Protein AF-A0A561P0Y9-F1 (afdb_monomer_lite)

Organism: NCBI:txid1293035

Structure (mmCIF, N/CA/C/O backbone):
data_AF-A0A561P0Y9-F1
#
_entry.id   AF-A0A561P0Y9-F1
#
loop_
_atom_site.group_PDB
_atom_site.id
_atom_site.type_symbol
_atom_site.label_atom_id
_atom_site.label_alt_id
_atom_site.label_comp_id
_atom_site.label_asym_id
_atom_site.label_entity_id
_atom_site.label_seq_id
_atom_site.pdbx_PDB_ins_code
_atom_site.Cartn_x
_atom_site.Cartn_y
_atom_site.Cartn_z
_atom_site.occupancy
_atom_site.B_iso_or_equiv
_atom_site.auth_seq_id
_atom_site.auth_comp_id
_atom_site.auth_asym_id
_atom_site.auth_atom_id
_atom_site.pdbx_PDB_model_num
ATOM 1 N N . MET A 1 1 ? -4.384 19.622 -15.644 1.00 55.09 1 MET A N 1
ATOM 2 C CA . MET A 1 1 ? -3.642 18.699 -14.749 1.00 55.09 1 MET A CA 1
ATOM 3 C C . MET A 1 1 ? -4.572 17.684 -14.072 1.00 55.09 1 MET A C 1
ATOM 5 O O . MET A 1 1 ? -4.096 16.786 -13.392 1.00 55.09 1 MET A O 1
ATOM 9 N N . ASP A 1 2 ? -5.880 17.751 -14.329 1.00 65.56 2 ASP A N 1
ATOM 10 C CA . ASP A 1 2 ? -6.920 17.007 -13.599 1.00 65.56 2 ASP A CA 1
ATOM 11 C C . ASP A 1 2 ? -7.039 15.528 -13.996 1.00 65.56 2 ASP A C 1
ATOM 13 O O . ASP A 1 2 ? -7.613 14.722 -13.270 1.00 65.56 2 ASP A O 1
ATOM 17 N N . PHE A 1 3 ? -6.438 15.141 -15.125 1.00 67.62 3 PHE A N 1
ATOM 18 C CA . PHE A 1 3 ? -6.440 13.762 -15.616 1.00 67.62 3 PHE A CA 1
ATOM 19 C C . PHE A 1 3 ? -5.554 12.823 -14.777 1.00 67.62 3 PHE A C 1
ATOM 21 O O . PHE A 1 3 ? -5.980 11.721 -14.443 1.00 67.62 3 PHE A O 1
ATOM 28 N N . LEU A 1 4 ? -4.349 13.262 -14.384 1.00 66.44 4 LEU A N 1
ATOM 29 C CA . LEU A 1 4 ? -3.427 12.463 -13.559 1.00 66.44 4 LEU A CA 1
ATOM 30 C C . LEU A 1 4 ? -3.934 12.280 -12.122 1.00 66.44 4 LEU A C 1
ATOM 32 O O . LEU A 1 4 ? -3.692 11.237 -11.524 1.00 66.44 4 LEU A O 1
ATOM 36 N N . ASN A 1 5 ? -4.683 13.254 -11.601 1.00 67.12 5 ASN A N 1
ATOM 37 C CA . ASN A 1 5 ? -5.258 13.194 -10.255 1.00 67.12 5 ASN A CA 1
ATOM 38 C C . ASN A 1 5 ? -6.496 12.285 -10.158 1.00 67.12 5 ASN A C 1
ATOM 40 O O . ASN A 1 5 ? -6.798 11.795 -9.076 1.00 67.12 5 ASN A O 1
ATOM 44 N N . ASN A 1 6 ? -7.182 12.020 -11.277 1.00 73.25 6 ASN A N 1
ATOM 45 C CA . ASN A 1 6 ? -8.351 11.128 -11.342 1.00 73.25 6 ASN A CA 1
ATOM 46 C C . ASN A 1 6 ? -8.020 9.711 -11.839 1.00 73.25 6 ASN A C 1
ATOM 48 O O . ASN A 1 6 ? -8.909 8.869 -11.996 1.00 73.25 6 ASN A O 1
ATOM 52 N N . LEU A 1 7 ? -6.745 9.421 -12.099 1.00 73.88 7 LEU A N 1
ATOM 53 C CA . LEU A 1 7 ? -6.306 8.107 -12.545 1.00 73.88 7 LEU A CA 1
ATOM 54 C C . LEU A 1 7 ? -6.280 7.133 -11.367 1.00 73.88 7 LEU A C 1
ATOM 56 O O . LEU A 1 7 ? -5.567 7.324 -10.383 1.00 73.88 7 LEU A O 1
ATOM 60 N N . SER A 1 8 ? -7.047 6.046 -11.488 1.00 77.50 8 SER A N 1
ATOM 61 C CA . SER A 1 8 ? -7.007 4.971 -10.496 1.00 77.50 8 SER A CA 1
ATOM 62 C C . SER A 1 8 ? -5.568 4.448 -10.328 1.00 77.50 8 SER A C 1
ATOM 64 O O . SER A 1 8 ? -4.808 4.431 -11.303 1.00 77.50 8 SER A O 1
ATOM 66 N N . PRO A 1 9 ? -5.187 3.933 -9.143 1.00 74.75 9 PRO A N 1
ATOM 67 C CA . PRO A 1 9 ? -3.849 3.377 -8.914 1.00 74.75 9 PRO A CA 1
ATOM 68 C C . PRO A 1 9 ? -3.441 2.322 -9.956 1.00 74.75 9 PRO A C 1
ATOM 70 O O . PRO A 1 9 ? -2.275 2.219 -10.326 1.00 74.75 9 PRO A O 1
ATOM 73 N N . LYS A 1 10 ? -4.419 1.580 -10.496 1.00 74.44 10 LYS A N 1
ATOM 74 C CA . LYS A 1 10 ? -4.219 0.618 -11.590 1.00 74.44 10 LYS A CA 1
ATOM 75 C C . LYS A 1 10 ? -3.820 1.303 -12.903 1.00 74.44 10 LYS A C 1
ATOM 77 O O . LYS A 1 10 ? -2.952 0.798 -13.603 1.00 74.44 10 LYS A O 1
ATOM 82 N N . GLY A 1 11 ? -4.414 2.452 -13.222 1.00 79.56 11 GLY A N 1
ATOM 83 C CA . GLY A 1 11 ? -4.097 3.227 -14.423 1.00 79.56 11 GLY A CA 1
ATOM 84 C C . GLY A 1 11 ? -2.688 3.824 -14.398 1.00 79.56 11 GLY A C 1
ATOM 85 O O . GLY A 1 11 ? -2.002 3.791 -15.415 1.00 79.56 11 GLY A O 1
ATOM 86 N N . ILE A 1 12 ? -2.218 4.280 -13.231 1.00 80.38 12 ILE A N 1
ATOM 87 C CA . ILE A 1 12 ? -0.843 4.784 -13.055 1.00 80.38 12 ILE A CA 1
ATOM 88 C C . ILE A 1 12 ? 0.180 3.665 -13.296 1.00 80.38 12 ILE A C 1
ATOM 90 O O . ILE A 1 12 ? 1.175 3.872 -13.987 1.00 80.38 12 ILE A O 1
ATOM 94 N N . ILE A 1 13 ? -0.088 2.459 -12.783 1.00 75.00 13 ILE A N 1
ATOM 95 C CA . ILE A 1 13 ? 0.779 1.291 -12.993 1.00 75.00 13 ILE A CA 1
ATOM 96 C C . ILE A 1 13 ? 0.821 0.904 -14.474 1.00 75.00 13 ILE A C 1
ATOM 98 O O . ILE A 1 13 ? 1.903 0.674 -15.006 1.00 75.00 13 ILE A O 1
ATOM 102 N N . VAL A 1 14 ? -0.333 0.863 -15.148 1.00 83.06 14 VAL A N 1
ATOM 103 C CA . VAL A 1 14 ? -0.409 0.528 -16.579 1.00 83.06 14 VAL A CA 1
ATOM 104 C C . VAL A 1 14 ? 0.353 1.547 -17.423 1.00 83.06 14 VAL A C 1
ATOM 106 O O . VAL A 1 14 ? 1.136 1.133 -18.270 1.00 83.06 14 VAL A O 1
ATOM 109 N N . LEU A 1 15 ? 0.195 2.849 -17.154 1.00 82.56 15 LEU A N 1
ATOM 110 C CA . LEU A 1 15 ? 0.939 3.920 -17.833 1.00 82.56 15 LEU A CA 1
ATOM 111 C C . LEU A 1 15 ? 2.454 3.832 -17.592 1.00 82.56 15 LEU A C 1
ATOM 113 O O . LEU A 1 15 ? 3.243 4.049 -18.512 1.00 82.56 15 LEU A O 1
ATOM 117 N N . GLY A 1 16 ? 2.870 3.479 -16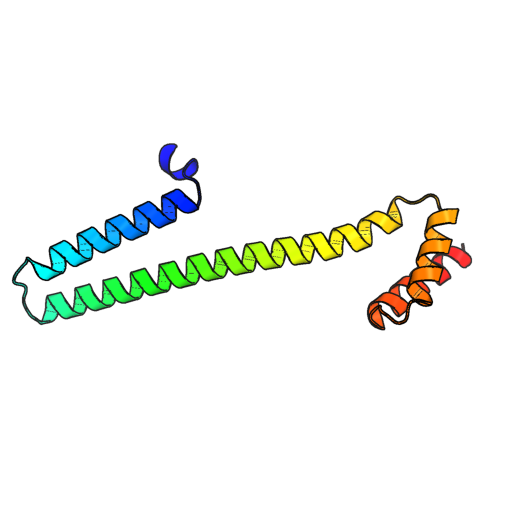.373 1.00 80.19 16 GLY A N 1
ATOM 118 C CA . GLY A 1 16 ? 4.276 3.219 -16.061 1.00 80.19 16 GLY A CA 1
ATOM 119 C C . GLY A 1 16 ? 4.831 2.018 -16.832 1.00 80.19 16 GLY A C 1
ATOM 120 O O . GLY A 1 16 ? 5.939 2.084 -17.361 1.00 80.19 16 GLY A O 1
ATOM 121 N N . LEU A 1 17 ? 4.046 0.943 -16.949 1.00 83.00 17 LEU A N 1
ATOM 122 C CA . LEU A 1 17 ? 4.444 -0.279 -17.650 1.00 83.00 17 LEU A CA 1
ATOM 123 C C . LEU A 1 17 ? 4.550 -0.075 -19.169 1.00 83.00 17 LEU A C 1
ATOM 125 O O . LEU A 1 17 ? 5.50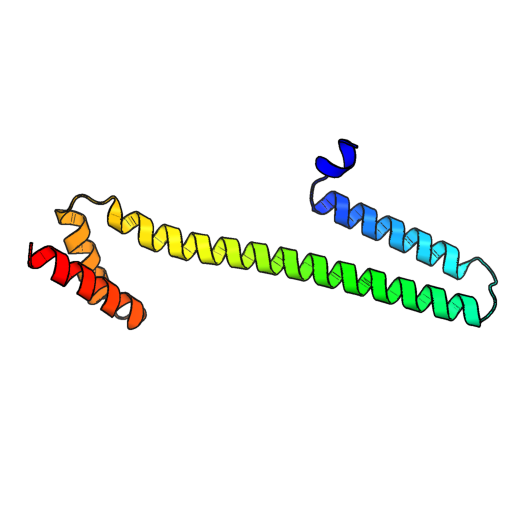5 -0.543 -19.786 1.00 83.00 17 LEU A O 1
ATOM 129 N N . THR A 1 18 ? 3.597 0.636 -19.779 1.00 81.50 18 THR A N 1
ATOM 130 C CA . THR A 1 18 ? 3.643 0.956 -21.215 1.00 81.50 18 THR A CA 1
ATOM 131 C C . THR A 1 18 ? 4.792 1.898 -21.548 1.00 81.50 18 THR A C 1
ATOM 133 O O . THR A 1 18 ? 5.486 1.663 -22.535 1.00 81.50 18 THR A O 1
ATOM 136 N N . SER A 1 19 ? 5.063 2.902 -20.709 1.00 79.25 19 SER A N 1
ATOM 137 C CA . SER A 1 19 ? 6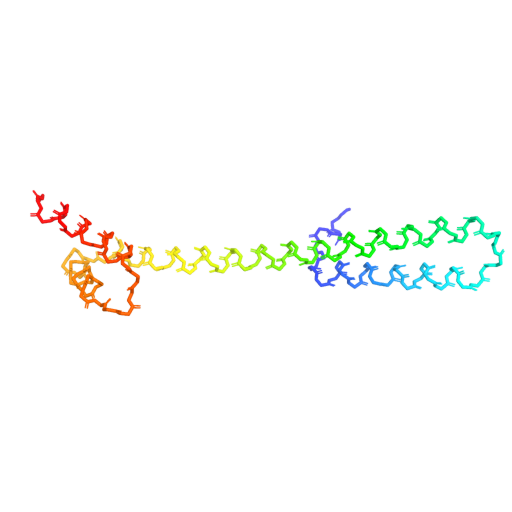.241 3.769 -20.858 1.00 79.25 19 SER A CA 1
ATOM 138 C C . SER A 1 19 ? 7.552 2.968 -20.807 1.00 79.25 19 SER A C 1
ATOM 140 O O . SER A 1 19 ? 8.433 3.144 -21.650 1.00 79.25 19 SER A O 1
ATOM 142 N N . LEU A 1 20 ? 7.649 2.008 -19.880 1.00 80.44 20 LEU A N 1
ATOM 143 C CA . LEU A 1 20 ? 8.811 1.127 -19.745 1.00 80.44 20 LEU A CA 1
ATOM 144 C C . LEU A 1 20 ? 9.032 0.254 -20.992 1.00 80.44 20 LEU A C 1
ATOM 146 O O . LEU A 1 20 ? 10.159 0.127 -21.465 1.00 80.44 20 LEU A O 1
ATOM 150 N N . LEU A 1 21 ? 7.962 -0.317 -21.552 1.00 82.12 21 LEU A N 1
ATOM 151 C CA . LEU A 1 21 ? 8.024 -1.135 -22.769 1.00 82.12 21 LEU A CA 1
ATOM 152 C C . LEU A 1 21 ? 8.472 -0.326 -23.992 1.00 82.12 21 LEU A C 1
ATOM 154 O O . LEU A 1 21 ? 9.284 -0.810 -24.779 1.00 82.12 21 LEU A O 1
ATOM 158 N N . ILE A 1 22 ? 7.994 0.914 -24.128 1.00 81.25 22 ILE A N 1
ATOM 159 C CA . ILE A 1 22 ? 8.418 1.826 -25.201 1.00 81.25 22 ILE A CA 1
ATOM 160 C C . ILE A 1 22 ? 9.910 2.153 -25.065 1.00 81.25 22 ILE A C 1
ATOM 162 O O . ILE A 1 22 ? 10.641 2.123 -26.055 1.00 81.25 22 ILE A O 1
ATOM 166 N N . LEU A 1 23 ? 10.386 2.402 -23.841 1.00 76.75 23 LEU A N 1
ATOM 167 C CA . LEU A 1 23 ? 11.797 2.681 -23.574 1.00 76.75 23 LEU A CA 1
ATOM 168 C C . LEU A 1 23 ? 12.695 1.486 -23.928 1.00 76.75 23 LEU A C 1
ATOM 170 O O . LEU A 1 23 ? 13.733 1.672 -24.563 1.00 76.75 23 LEU A O 1
ATOM 174 N N . ILE A 1 24 ? 12.279 0.266 -23.572 1.00 75.38 24 ILE A N 1
ATOM 175 C CA . ILE A 1 24 ? 12.977 -0.979 -23.932 1.00 75.38 24 ILE A CA 1
ATOM 176 C C . ILE A 1 24 ? 12.997 -1.168 -25.456 1.00 75.38 24 ILE A C 1
ATOM 178 O O . ILE A 1 24 ? 14.041 -1.492 -26.020 1.00 75.38 24 ILE A O 1
ATOM 182 N N . GLY A 1 25 ? 11.876 -0.908 -26.137 1.00 77.44 25 GLY A N 1
ATOM 183 C CA . GLY A 1 25 ? 11.793 -0.965 -27.598 1.00 77.44 25 GLY A CA 1
ATOM 184 C C . GLY A 1 25 ? 12.750 0.016 -28.278 1.00 77.44 25 GLY A C 1
ATOM 185 O O . GLY A 1 25 ? 13.490 -0.366 -29.182 1.00 77.44 25 GLY A O 1
ATOM 186 N N . HIS A 1 26 ? 12.822 1.260 -27.801 1.00 73.75 26 HIS A N 1
ATOM 187 C CA . HIS A 1 26 ? 13.795 2.229 -28.311 1.00 73.75 26 HIS A CA 1
ATOM 188 C C . HIS A 1 26 ? 15.246 1.823 -28.041 1.00 73.75 26 HIS A C 1
ATOM 190 O O . HIS A 1 26 ? 16.116 2.063 -28.873 1.00 73.75 26 HIS A O 1
ATOM 196 N N . LEU A 1 27 ? 15.507 1.188 -26.903 1.00 67.88 27 LEU A N 1
ATOM 197 C CA . LEU A 1 27 ? 16.827 0.692 -26.531 1.00 67.88 27 LEU A CA 1
ATOM 198 C C . LEU A 1 27 ? 17.338 -0.441 -27.425 1.00 67.88 27 LEU A C 1
ATOM 200 O O . LEU A 1 27 ? 18.542 -0.527 -27.642 1.00 67.88 27 LEU A O 1
ATOM 204 N N . MET A 1 28 ? 16.451 -1.298 -27.937 1.00 66.88 28 MET A N 1
ATOM 205 C CA . MET A 1 28 ? 16.853 -2.416 -28.799 1.00 66.88 28 MET A CA 1
ATOM 206 C C . MET A 1 28 ? 17.110 -2.012 -30.256 1.00 66.88 28 MET A C 1
ATOM 208 O O . MET A 1 28 ? 17.895 -2.672 -30.930 1.00 66.88 28 MET A O 1
ATOM 212 N N . PHE A 1 29 ? 16.451 -0.961 -30.755 1.00 66.31 29 PHE A N 1
ATOM 213 C CA . PHE A 1 29 ? 16.467 -0.618 -32.185 1.00 66.31 29 PHE A CA 1
ATOM 214 C C . PHE A 1 29 ? 17.447 0.493 -32.577 1.00 66.31 29 PHE A C 1
ATOM 216 O O . PHE A 1 29 ? 17.735 0.649 -33.762 1.00 66.31 29 PHE A O 1
ATOM 223 N N . ILE A 1 30 ? 17.972 1.263 -31.624 1.00 67.19 30 ILE A N 1
ATOM 224 C CA . ILE A 1 30 ? 18.956 2.310 -31.917 1.00 67.19 30 ILE A CA 1
ATOM 225 C C . ILE A 1 30 ? 20.354 1.724 -31.681 1.00 67.19 30 ILE A C 1
ATOM 227 O O . ILE A 1 30 ? 20.662 1.277 -30.578 1.00 67.19 30 ILE A O 1
ATOM 231 N N . HIS A 1 31 ? 21.205 1.719 -32.711 1.00 62.84 31 HIS A N 1
ATOM 232 C CA . HIS A 1 31 ? 22.618 1.360 -32.572 1.00 62.84 31 HIS A CA 1
ATOM 233 C C . HIS A 1 31 ? 23.325 2.509 -31.844 1.00 62.84 31 HIS A C 1
ATOM 235 O O . HIS A 1 31 ? 23.485 3.598 -32.391 1.00 62.84 31 HIS A O 1
ATOM 241 N N . ILE A 1 32 ? 23.636 2.290 -30.571 1.00 60.31 32 ILE A N 1
ATOM 242 C CA . ILE A 1 32 ? 24.145 3.293 -29.638 1.00 60.31 32 ILE A CA 1
ATOM 243 C C . ILE A 1 32 ? 25.479 2.783 -29.091 1.00 60.31 32 ILE A C 1
ATOM 245 O O . ILE A 1 32 ? 25.633 1.584 -28.858 1.00 60.31 32 ILE A O 1
ATOM 249 N N . ASP A 1 33 ? 26.428 3.695 -28.886 1.00 72.38 33 ASP A N 1
ATOM 250 C CA . ASP A 1 33 ? 27.725 3.401 -28.279 1.00 72.38 33 ASP A CA 1
ATOM 251 C C . ASP A 1 33 ? 27.577 2.669 -26.934 1.00 72.38 33 ASP A C 1
ATOM 253 O O . ASP A 1 33 ? 26.638 2.901 -26.165 1.00 72.38 33 ASP A O 1
ATOM 257 N N . SER A 1 34 ? 28.522 1.780 -26.622 1.00 70.75 34 SER A N 1
ATOM 258 C CA . SER A 1 34 ? 28.416 0.871 -25.467 1.00 70.75 34 SER A CA 1
ATOM 259 C C . SER A 1 34 ? 28.249 1.600 -24.124 1.00 70.75 34 SER A C 1
ATOM 261 O O . SER A 1 34 ? 27.566 1.094 -23.232 1.00 70.75 34 SER A O 1
ATOM 263 N N . LEU A 1 35 ? 28.799 2.814 -23.993 1.00 74.38 35 LEU A N 1
ATOM 264 C CA . LEU A 1 35 ? 28.681 3.656 -22.799 1.00 74.38 35 LEU A CA 1
ATOM 265 C C . LEU A 1 35 ? 27.240 4.150 -22.565 1.00 74.38 35 LEU A C 1
ATOM 267 O O . LEU A 1 35 ? 26.724 4.084 -21.447 1.00 74.38 35 LEU A O 1
ATOM 271 N N . ASP A 1 36 ? 26.567 4.600 -23.623 1.00 76.56 36 ASP A N 1
ATOM 272 C CA . ASP A 1 36 ? 25.194 5.106 -23.551 1.00 76.56 36 ASP A CA 1
ATOM 273 C C . ASP A 1 36 ? 24.189 3.970 -23.290 1.00 76.56 36 ASP A C 1
ATOM 275 O O . ASP A 1 36 ? 23.166 4.173 -22.627 1.00 76.56 36 ASP A O 1
ATOM 279 N N . TRP A 1 37 ? 24.484 2.752 -23.757 1.00 72.75 37 TRP A N 1
ATOM 280 C CA . TRP A 1 37 ? 23.681 1.568 -23.443 1.00 72.75 37 TRP A CA 1
ATOM 281 C C . TRP A 1 37 ? 23.729 1.226 -21.946 1.00 72.75 37 TRP A C 1
ATOM 283 O O . TRP A 1 37 ? 22.685 0.991 -21.332 1.00 72.75 37 TRP A O 1
ATOM 293 N N . VAL A 1 38 ? 24.918 1.285 -21.331 1.00 75.50 38 VAL A N 1
ATOM 294 C CA . VAL A 1 38 ? 25.097 1.056 -19.886 1.00 75.50 38 VAL A CA 1
ATOM 295 C C . VAL A 1 38 ? 24.339 2.101 -19.066 1.00 75.50 38 VAL A C 1
ATOM 297 O O . VAL A 1 38 ? 23.627 1.743 -18.125 1.00 75.50 38 VAL A O 1
ATOM 300 N N . LEU A 1 39 ? 24.423 3.381 -19.438 1.00 79.69 39 LEU A N 1
ATOM 301 C CA . LEU A 1 39 ? 23.715 4.457 -18.739 1.00 79.69 39 LEU A CA 1
ATOM 302 C C . LEU A 1 39 ? 22.193 4.251 -18.760 1.00 79.69 39 LEU A C 1
ATOM 304 O O . LEU A 1 39 ? 21.517 4.364 -17.734 1.00 79.69 39 LEU A O 1
ATOM 308 N N . ARG A 1 40 ? 21.643 3.907 -19.925 1.00 73.69 40 ARG A N 1
ATOM 309 C CA . ARG A 1 40 ? 20.207 3.652 -20.082 1.00 73.69 40 ARG A CA 1
ATOM 310 C C . ARG A 1 40 ? 19.755 2.391 -19.348 1.00 73.69 40 ARG A C 1
ATOM 312 O O . ARG A 1 40 ? 18.668 2.392 -18.771 1.00 73.69 40 ARG A O 1
ATOM 319 N N . PHE A 1 41 ? 20.582 1.346 -19.315 1.00 75.69 41 PHE A N 1
ATOM 320 C CA . PHE A 1 41 ? 20.323 0.152 -18.512 1.00 75.69 41 PHE A CA 1
ATOM 321 C C . PHE A 1 41 ? 20.247 0.490 -17.015 1.00 75.69 41 PHE A C 1
ATOM 323 O O . PHE A 1 41 ? 19.305 0.080 -16.338 1.00 75.69 41 PHE A O 1
ATOM 330 N N . PHE A 1 42 ? 21.166 1.315 -16.504 1.00 77.81 42 PHE A N 1
ATOM 331 C CA . PHE A 1 42 ? 21.117 1.799 -15.121 1.00 77.81 42 PHE A CA 1
ATOM 332 C C . PHE A 1 42 ? 19.833 2.583 -14.817 1.00 77.81 42 PHE A C 1
ATOM 334 O O . PHE A 1 42 ? 19.182 2.328 -13.802 1.00 77.81 42 PHE A O 1
ATOM 341 N N . LEU A 1 43 ? 19.425 3.493 -15.706 1.00 78.81 43 LEU A N 1
ATOM 342 C CA . LEU A 1 43 ? 18.170 4.240 -15.560 1.00 78.81 43 LEU A CA 1
ATOM 343 C C . LEU A 1 43 ? 16.945 3.318 -15.556 1.00 78.81 43 LEU A C 1
ATOM 345 O O . LEU A 1 43 ? 16.021 3.518 -14.762 1.00 78.81 43 LEU A O 1
ATOM 349 N N . LEU A 1 44 ? 16.949 2.278 -16.393 1.00 79.56 44 LEU A N 1
ATOM 350 C CA . LEU A 1 44 ? 15.891 1.272 -16.431 1.00 79.56 44 LEU A CA 1
ATOM 351 C C . LEU A 1 44 ? 15.791 0.536 -15.088 1.00 79.56 44 LEU A C 1
ATOM 353 O O . LEU A 1 44 ? 14.708 0.446 -14.509 1.00 79.56 44 LEU A O 1
ATOM 357 N N . VAL A 1 45 ? 16.925 0.077 -14.555 1.00 79.69 45 VAL A N 1
ATOM 358 C CA . VAL A 1 45 ? 17.000 -0.616 -13.260 1.00 79.69 45 VAL A CA 1
ATOM 359 C C . VAL A 1 45 ? 16.502 0.278 -12.120 1.00 79.69 45 VAL A C 1
ATOM 361 O O . VAL A 1 45 ? 15.680 -0.164 -11.317 1.00 79.69 45 VAL A O 1
ATOM 364 N N . ILE A 1 46 ? 16.922 1.548 -12.066 1.00 82.25 46 ILE A N 1
ATOM 365 C CA . ILE A 1 46 ? 16.468 2.510 -11.043 1.00 82.25 46 ILE A CA 1
ATOM 366 C C . ILE A 1 46 ? 14.953 2.730 -11.127 1.00 82.25 46 ILE A C 1
ATOM 368 O O . ILE A 1 46 ? 14.268 2.765 -10.099 1.00 82.25 46 ILE A O 1
ATOM 372 N N . THR A 1 47 ? 14.416 2.836 -12.342 1.00 77.00 47 THR A N 1
ATOM 373 C CA . THR A 1 47 ? 12.978 3.026 -12.579 1.00 77.00 47 THR A CA 1
ATOM 374 C C . THR A 1 47 ? 12.178 1.818 -12.091 1.00 77.00 47 THR A C 1
ATOM 376 O O . THR A 1 47 ? 11.199 1.972 -11.360 1.00 77.00 47 THR A O 1
ATOM 379 N N . VAL A 1 48 ? 12.633 0.604 -12.416 1.00 80.06 48 VAL A N 1
ATOM 380 C CA . VAL A 1 48 ? 12.006 -0.647 -11.964 1.00 80.06 48 VAL A CA 1
ATOM 381 C C . VAL A 1 48 ? 12.068 -0.781 -10.440 1.00 80.06 48 VAL A C 1
ATOM 383 O O . VAL A 1 48 ? 11.051 -1.076 -9.814 1.00 80.06 48 VAL A O 1
ATOM 386 N N . LEU A 1 49 ? 13.216 -0.502 -9.815 1.00 78.25 49 LEU A N 1
ATOM 387 C CA . LEU A 1 49 ? 13.361 -0.534 -8.353 1.00 78.25 49 LEU A CA 1
ATOM 388 C C . LEU A 1 49 ? 12.444 0.481 -7.657 1.00 78.25 49 LEU A C 1
ATOM 390 O O . LEU A 1 49 ? 11.835 0.165 -6.633 1.00 78.25 49 LEU A O 1
ATOM 394 N N . SER A 1 50 ? 12.297 1.677 -8.230 1.00 75.88 50 SER A N 1
ATOM 395 C CA . SER A 1 50 ? 11.389 2.714 -7.727 1.00 75.88 50 SER A CA 1
ATOM 396 C C . SER A 1 50 ? 9.927 2.275 -7.813 1.00 75.88 50 SER A C 1
ATOM 398 O O . SER A 1 50 ? 9.174 2.449 -6.853 1.00 75.88 50 SER A O 1
ATOM 400 N N . LEU A 1 51 ? 9.537 1.630 -8.917 1.00 78.75 51 LEU A N 1
ATOM 401 C CA . LEU A 1 51 ? 8.193 1.084 -9.097 1.00 78.75 51 LEU A CA 1
ATOM 402 C C . LEU A 1 51 ? 7.904 -0.050 -8.101 1.00 78.75 51 LEU A C 1
ATOM 404 O O . LEU A 1 51 ? 6.856 -0.046 -7.455 1.00 78.75 51 LEU A O 1
ATOM 408 N N . ILE A 1 52 ? 8.848 -0.979 -7.913 1.00 77.94 52 ILE A N 1
ATOM 409 C CA . ILE A 1 52 ? 8.736 -2.070 -6.930 1.00 77.94 52 ILE A CA 1
ATOM 410 C C . ILE A 1 52 ? 8.593 -1.500 -5.518 1.00 77.94 52 ILE A C 1
ATOM 412 O O . ILE A 1 52 ? 7.711 -1.929 -4.772 1.00 77.94 52 ILE A O 1
ATOM 416 N N . ARG A 1 53 ? 9.411 -0.505 -5.151 1.00 77.44 53 ARG A N 1
ATOM 417 C CA . ARG A 1 53 ? 9.332 0.161 -3.844 1.00 77.44 53 ARG A CA 1
ATOM 418 C C . ARG A 1 53 ? 7.992 0.871 -3.655 1.00 77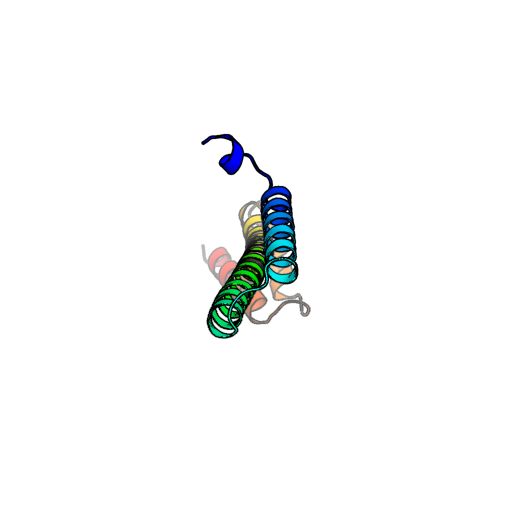.44 53 ARG A C 1
ATOM 420 O O . ARG A 1 53 ? 7.402 0.747 -2.586 1.00 77.44 53 ARG A O 1
ATOM 427 N N . GLY A 1 54 ? 7.485 1.545 -4.687 1.00 74.75 54 GLY A N 1
ATOM 428 C CA . GLY A 1 54 ? 6.168 2.185 -4.677 1.00 74.75 54 GLY A CA 1
ATOM 429 C C . GLY A 1 54 ? 5.026 1.186 -4.470 1.00 74.75 54 GLY A C 1
ATOM 430 O O . GLY A 1 54 ? 4.184 1.387 -3.597 1.00 74.75 54 GLY A O 1
ATOM 431 N N . ILE A 1 55 ? 5.031 0.064 -5.196 1.00 74.75 55 ILE A N 1
ATOM 432 C CA . ILE A 1 55 ? 4.029 -1.006 -5.047 1.00 74.75 55 ILE A CA 1
ATOM 433 C C . ILE A 1 55 ? 4.141 -1.678 -3.671 1.00 74.75 55 ILE A C 1
ATOM 435 O O . ILE A 1 55 ? 3.125 -1.954 -3.034 1.00 74.75 55 ILE A O 1
ATOM 439 N N . ALA A 1 56 ? 5.358 -1.925 -3.181 1.00 74.56 56 ALA A N 1
ATOM 440 C CA . ALA A 1 56 ? 5.587 -2.494 -1.856 1.00 74.56 56 ALA A CA 1
ATOM 441 C C . ALA A 1 56 ? 5.103 -1.554 -0.740 1.00 74.56 56 ALA A C 1
ATOM 443 O O . ALA A 1 56 ? 4.475 -2.018 0.210 1.00 74.56 56 ALA A O 1
ATOM 444 N N . MET A 1 57 ? 5.330 -0.243 -0.872 1.00 68.88 57 MET A N 1
ATOM 445 C CA . MET A 1 57 ? 4.792 0.771 0.040 1.00 68.88 57 MET A CA 1
ATOM 446 C C . MET A 1 57 ? 3.266 0.845 -0.025 1.00 68.88 57 MET A C 1
ATOM 448 O O . MET A 1 57 ? 2.633 0.880 1.023 1.00 68.88 57 MET A O 1
ATOM 452 N N . GLN A 1 58 ? 2.656 0.782 -1.214 1.00 64.50 58 GLN A N 1
ATOM 453 C CA . GLN A 1 58 ? 1.194 0.721 -1.350 1.00 64.50 58 GLN A CA 1
ATOM 454 C C . GLN A 1 58 ? 0.606 -0.551 -0.724 1.00 64.50 58 GLN A C 1
ATOM 456 O O . GLN A 1 58 ? -0.423 -0.488 -0.054 1.00 6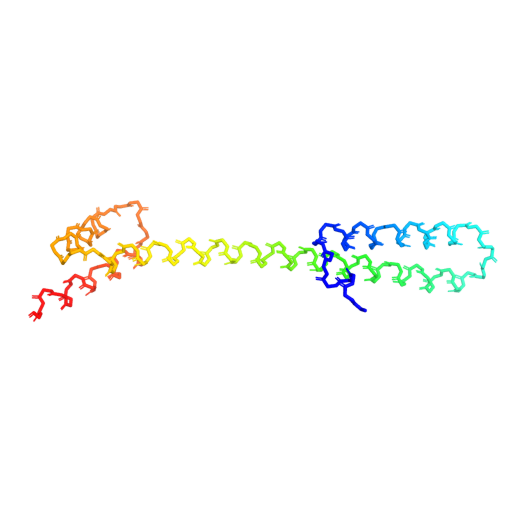4.50 58 GLN A O 1
ATOM 461 N N . ARG A 1 59 ? 1.265 -1.706 -0.894 1.00 64.81 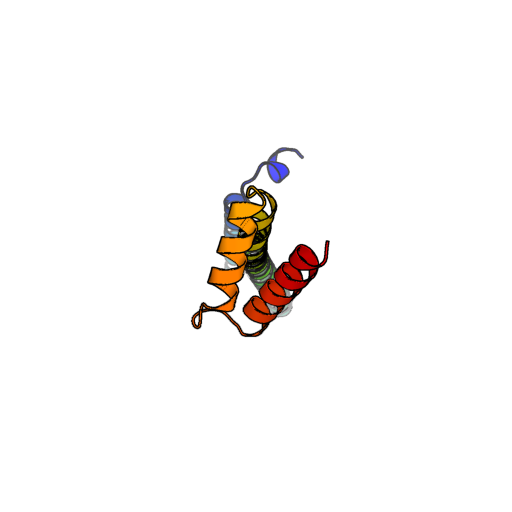59 ARG A N 1
ATOM 462 C CA . ARG A 1 59 ? 0.861 -2.958 -0.236 1.00 64.81 59 ARG A CA 1
ATOM 463 C C . ARG A 1 59 ? 0.988 -2.863 1.281 1.00 64.81 59 ARG A C 1
ATOM 465 O O . ARG A 1 59 ? 0.045 -3.234 1.968 1.00 64.81 59 ARG A O 1
ATOM 472 N N . ARG A 1 60 ? 2.103 -2.335 1.799 1.00 60.53 60 ARG A N 1
ATOM 473 C CA . ARG A 1 60 ? 2.290 -2.118 3.242 1.00 60.53 60 ARG A CA 1
ATOM 474 C C . ARG A 1 60 ? 1.277 -1.132 3.809 1.00 60.53 60 ARG A C 1
ATOM 476 O O . ARG A 1 60 ? 0.700 -1.431 4.836 1.00 60.53 60 ARG A O 1
ATOM 483 N N . ALA A 1 61 ? 0.988 -0.030 3.120 1.00 59.66 61 ALA A N 1
ATOM 484 C CA . ALA A 1 61 ? -0.019 0.938 3.553 1.00 59.66 61 ALA A CA 1
ATOM 485 C C . ALA A 1 61 ? -1.432 0.335 3.593 1.00 59.66 61 ALA A C 1
ATOM 487 O O . ALA A 1 61 ? -2.208 0.652 4.489 1.00 59.66 61 ALA A O 1
ATOM 488 N N . LYS A 1 62 ? -1.766 -0.562 2.656 1.00 55.75 62 LYS A N 1
ATOM 489 C CA . LYS A 1 62 ? -3.045 -1.281 2.673 1.00 55.75 62 LYS A CA 1
ATOM 490 C C . LYS A 1 62 ? -3.121 -2.299 3.818 1.00 55.75 62 LYS A C 1
ATOM 492 O O . LYS A 1 62 ? -4.137 -2.346 4.499 1.00 55.75 62 LYS A O 1
ATOM 497 N N . LEU A 1 63 ? -2.043 -3.048 4.060 1.00 57.53 63 LEU A N 1
ATOM 498 C CA . LEU A 1 63 ? -1.924 -3.960 5.204 1.00 57.53 63 LEU A CA 1
ATOM 499 C C . LEU A 1 63 ? -1.963 -3.207 6.546 1.00 57.53 63 LEU A C 1
ATOM 501 O O . LEU A 1 63 ? -2.699 -3.612 7.434 1.00 57.53 63 LEU A O 1
ATOM 505 N N . ASP A 1 64 ? -1.268 -2.075 6.680 1.00 54.94 64 ASP A N 1
ATOM 506 C CA . ASP A 1 64 ? -1.308 -1.229 7.881 1.00 54.94 64 ASP A CA 1
ATOM 507 C C . ASP A 1 64 ? -2.687 -0.598 8.098 1.00 54.94 64 ASP A C 1
ATOM 509 O O . ASP A 1 64 ? -3.124 -0.452 9.237 1.00 54.94 64 ASP A O 1
ATOM 513 N N . HIS A 1 65 ? -3.400 -0.229 7.029 1.00 54.09 65 HIS A N 1
ATOM 514 C CA . HIS A 1 65 ? -4.768 0.269 7.140 1.00 54.09 65 HIS A CA 1
ATOM 515 C C . HIS A 1 65 ? -5.723 -0.839 7.592 1.00 54.09 65 HIS A C 1
ATOM 517 O O . HIS A 1 65 ? -6.534 -0.595 8.480 1.00 54.09 65 HIS A O 1
ATOM 523 N N . GLU A 1 66 ? -5.632 -2.045 7.024 1.00 51.81 66 GLU A N 1
ATOM 524 C CA . GLU A 1 66 ? -6.439 -3.206 7.429 1.00 51.81 66 GLU A CA 1
ATOM 525 C C . GLU A 1 66 ? -6.140 -3.628 8.877 1.00 51.81 66 GLU A C 1
ATOM 527 O O . GLU A 1 66 ? -7.071 -3.842 9.648 1.00 51.81 66 GLU A O 1
ATOM 532 N N . VAL A 1 67 ? -4.872 -3.636 9.301 1.00 52.91 67 VAL A N 1
ATOM 533 C CA . VAL A 1 67 ? -4.483 -3.933 10.692 1.00 52.91 67 VAL A CA 1
ATOM 534 C C . VAL A 1 67 ? -4.968 -2.843 11.655 1.00 52.91 67 VAL A C 1
ATOM 536 O O . VAL A 1 67 ? -5.569 -3.161 12.680 1.00 52.91 67 VAL A O 1
ATOM 539 N N . LYS A 1 68 ? -4.802 -1.554 11.323 1.00 50.31 68 LYS A N 1
ATOM 540 C CA . LYS A 1 68 ? -5.304 -0.454 12.169 1.00 50.31 68 LYS A CA 1
ATOM 541 C C . LYS A 1 68 ? -6.826 -0.415 12.240 1.00 50.31 68 LYS A C 1
ATOM 543 O O . LYS A 1 68 ? -7.361 -0.124 13.302 1.00 50.31 68 LYS A O 1
ATOM 548 N N . THR A 1 69 ? -7.534 -0.734 11.156 1.00 52.84 69 THR A N 1
ATOM 549 C CA . THR A 1 69 ? -9.002 -0.847 11.204 1.00 52.84 69 THR A CA 1
ATOM 550 C C . THR A 1 69 ? -9.453 -2.086 11.969 1.00 52.84 69 THR A C 1
ATOM 552 O O . THR A 1 69 ? -10.437 -1.996 12.692 1.00 52.84 69 THR A O 1
ATOM 555 N N . MET A 1 70 ? -8.732 -3.206 11.907 1.00 46.97 70 MET A N 1
ATOM 556 C CA . MET A 1 70 ? -9.070 -4.396 12.694 1.00 46.97 70 MET A CA 1
ATOM 557 C C . MET A 1 70 ? -8.890 -4.171 14.202 1.00 46.97 70 MET A C 1
ATOM 559 O O . MET A 1 70 ? -9.750 -4.590 14.972 1.00 46.97 70 MET A O 1
ATOM 563 N N . ILE A 1 71 ? -7.838 -3.457 14.616 1.00 52.69 71 ILE A N 1
ATOM 564 C CA . ILE A 1 71 ? -7.626 -3.064 16.020 1.00 52.69 71 ILE A CA 1
ATOM 565 C C . ILE A 1 71 ? -8.681 -2.024 16.441 1.00 52.69 71 ILE A C 1
ATOM 567 O O . ILE A 1 71 ? -9.390 -2.227 17.423 1.00 52.69 71 ILE A O 1
ATOM 571 N N . PHE A 1 72 ? -8.919 -0.988 15.626 1.00 45.00 72 PHE A N 1
ATOM 572 C CA . PHE A 1 72 ? -9.901 0.060 15.932 1.00 45.00 72 PHE A CA 1
ATOM 573 C C . PHE A 1 72 ? -11.345 -0.466 16.029 1.00 45.00 72 PHE A C 1
ATOM 575 O O . PHE A 1 72 ? -12.082 -0.052 16.914 1.00 45.00 72 PHE A O 1
ATOM 582 N N . TYR A 1 73 ? -11.775 -1.409 15.180 1.00 48.22 73 TYR A N 1
ATOM 583 C CA . TYR A 1 73 ? -13.117 -2.010 15.283 1.00 48.22 73 TYR A CA 1
ATOM 584 C C . TYR A 1 73 ? -13.280 -2.940 16.492 1.00 48.22 73 TYR A C 1
ATOM 586 O O . TYR A 1 73 ? -14.409 -3.123 16.959 1.00 48.22 73 TYR A O 1
ATOM 594 N N . ARG A 1 74 ? -12.185 -3.527 16.991 1.00 49.75 74 ARG A N 1
ATOM 595 C CA . ARG A 1 74 ? -12.196 -4.346 18.207 1.00 49.75 74 ARG A CA 1
ATOM 596 C C . ARG A 1 74 ? -12.338 -3.471 19.450 1.00 49.75 74 ARG A C 1
ATOM 598 O O . ARG A 1 74 ? -13.153 -3.789 20.311 1.00 49.75 74 ARG A O 1
ATOM 605 N N . ASP A 1 75 ? -11.651 -2.332 19.468 1.00 51.91 75 ASP A N 1
ATOM 606 C CA . ASP A 1 75 ? -11.692 -1.382 20.581 1.00 51.91 75 ASP A CA 1
ATOM 607 C C . ASP A 1 75 ? -12.996 -0.560 20.592 1.00 51.91 75 ASP A C 1
ATOM 609 O O . ASP A 1 75 ? -13.625 -0.401 21.635 1.00 51.91 75 ASP A O 1
ATOM 613 N N . PHE A 1 76 ? -13.497 -0.102 19.436 1.00 46.94 76 PHE A N 1
ATOM 614 C CA . PHE A 1 76 ? -14.658 0.806 19.373 1.00 46.94 76 PHE A CA 1
ATOM 615 C C . PHE A 1 76 ? -16.013 0.130 19.643 1.00 46.94 76 PHE A C 1
ATOM 617 O O . PHE A 1 76 ? -16.959 0.785 20.083 1.00 46.94 76 PHE A O 1
ATOM 624 N N . LYS A 1 77 ? -16.142 -1.184 19.403 1.00 53.94 77 LYS A N 1
ATOM 625 C CA . LYS A 1 77 ? -17.390 -1.913 19.700 1.00 53.94 77 LYS A CA 1
ATOM 626 C C . LYS A 1 77 ? -17.630 -2.125 21.192 1.00 53.94 77 LYS A C 1
ATOM 628 O O . LYS A 1 77 ? -18.773 -2.372 21.556 1.00 53.94 77 LYS A O 1
ATOM 633 N N . LEU A 1 78 ? -16.602 -2.019 22.034 1.00 51.91 78 LEU A N 1
ATOM 634 C CA . LEU A 1 78 ? -16.759 -2.114 23.484 1.00 51.91 78 LEU A CA 1
ATOM 635 C C . LEU A 1 78 ? -17.330 -0.807 24.054 1.00 51.91 78 LEU A C 1
ATOM 637 O O . LEU A 1 78 ? -18.320 -0.842 24.774 1.00 51.91 78 LEU A O 1
ATOM 641 N N . PHE A 1 79 ? -16.810 0.357 23.650 1.00 54.06 79 PHE A N 1
ATOM 642 C CA . PHE A 1 79 ? -17.176 1.651 24.254 1.00 54.06 79 PHE A CA 1
ATOM 643 C C . PHE A 1 79 ? -18.582 2.176 23.934 1.00 54.06 79 PHE A C 1
ATOM 645 O O . PHE A 1 79 ? -19.039 3.105 24.594 1.00 54.06 79 PHE A O 1
ATOM 652 N N . ASN A 1 80 ? -19.273 1.605 22.944 1.00 59.06 80 ASN A N 1
ATOM 653 C CA . ASN A 1 80 ? -20.632 2.019 22.574 1.00 59.06 80 ASN A CA 1
ATOM 654 C C . ASN A 1 80 ? -21.724 1.087 23.133 1.00 59.06 80 ASN A C 1
ATOM 656 O O . ASN A 1 80 ? -22.891 1.199 22.754 1.00 59.06 80 ASN A O 1
ATOM 660 N N . LEU A 1 81 ? -21.344 0.130 23.986 1.00 64.88 81 LEU A N 1
ATOM 661 C CA . LEU A 1 81 ? -22.284 -0.758 24.657 1.00 64.88 81 LEU A CA 1
ATOM 662 C C . LEU A 1 81 ? -22.895 -0.065 25.881 1.00 64.88 81 LEU A C 1
ATOM 664 O O . LEU A 1 81 ? -22.193 0.654 26.595 1.00 64.88 81 LEU A O 1
ATOM 668 N N . PRO A 1 82 ? -24.185 -0.313 26.172 1.00 71.88 82 PRO A N 1
ATOM 669 C CA . PRO A 1 82 ? -24.757 0.008 27.473 1.00 71.88 82 PRO A CA 1
ATOM 670 C C . PRO A 1 82 ? -23.878 -0.583 28.581 1.00 71.88 82 PRO A C 1
ATOM 672 O O . PRO A 1 82 ? -23.396 -1.705 28.435 1.00 71.88 82 PRO A O 1
ATOM 675 N N . GLU A 1 83 ? -23.698 0.137 29.686 1.00 74.38 83 GLU A N 1
ATOM 676 C CA . GLU A 1 83 ? -22.766 -0.211 30.772 1.00 74.38 83 GLU A CA 1
ATOM 677 C C . GLU A 1 83 ? -22.873 -1.675 31.235 1.00 74.38 83 GLU A C 1
ATOM 679 O O . GLU A 1 83 ? -21.870 -2.378 31.326 1.00 74.38 83 GLU A O 1
ATOM 684 N N . ASN A 1 84 ? -24.098 -2.188 31.376 1.00 72.75 84 ASN A N 1
ATOM 685 C CA . ASN A 1 84 ? -24.346 -3.586 31.740 1.00 72.75 84 ASN A CA 1
ATOM 686 C C . ASN A 1 84 ? -23.786 -4.592 30.718 1.00 72.75 84 ASN A C 1
ATOM 688 O O . ASN A 1 84 ? -23.311 -5.655 31.096 1.00 72.75 84 ASN A O 1
ATOM 692 N N . GLN A 1 85 ? -23.837 -4.273 29.423 1.00 77.62 85 GLN A N 1
ATOM 693 C CA . GLN A 1 85 ? -23.304 -5.132 28.362 1.00 77.62 85 GLN A CA 1
ATOM 694 C C . GLN A 1 85 ? -21.789 -4.976 28.213 1.00 77.62 85 GLN A C 1
ATOM 696 O O . GLN A 1 85 ? -21.114 -5.940 27.861 1.00 77.62 85 GLN A O 1
ATOM 701 N N . LEU A 1 86 ? -21.252 -3.784 28.492 1.00 79.19 86 LEU A N 1
ATOM 702 C CA . LEU A 1 86 ? -19.812 -3.540 28.515 1.00 79.19 86 LEU A CA 1
ATOM 703 C C . LEU A 1 86 ? -19.133 -4.407 29.584 1.00 79.19 86 LEU A C 1
ATOM 705 O O . LEU A 1 86 ? -18.155 -5.079 29.271 1.00 79.19 86 LEU A O 1
ATOM 709 N N . LEU A 1 87 ? -19.677 -4.450 30.805 1.00 79.88 87 LEU A N 1
ATOM 710 C CA . LEU A 1 87 ? -19.124 -5.254 31.903 1.00 79.88 87 LEU A CA 1
ATOM 711 C C . LEU A 1 87 ? -19.111 -6.750 31.564 1.00 79.88 87 LEU A C 1
ATOM 713 O O . LEU A 1 87 ? -18.066 -7.386 31.660 1.00 79.88 87 LEU A O 1
ATOM 717 N N . THR A 1 88 ? -20.225 -7.291 31.058 1.00 82.12 88 THR A N 1
ATOM 718 C CA . THR A 1 88 ? -20.300 -8.703 30.641 1.00 82.12 88 THR A CA 1
ATOM 719 C C . THR A 1 88 ? -19.304 -9.028 29.526 1.00 82.12 88 THR A C 1
ATOM 721 O O . THR A 1 88 ? -18.670 -10.079 29.545 1.00 82.12 88 THR A O 1
ATOM 724 N N . ARG A 1 89 ? -19.109 -8.124 28.557 1.00 77.56 89 ARG A N 1
ATOM 725 C CA . ARG A 1 89 ? -18.121 -8.323 27.485 1.00 77.56 89 ARG A CA 1
ATOM 726 C C . ARG A 1 89 ? -16.682 -8.250 27.982 1.00 77.56 89 ARG A C 1
ATOM 728 O O . ARG A 1 89 ? -15.847 -9.001 27.487 1.00 77.56 89 ARG A O 1
ATOM 735 N N . LEU A 1 90 ? -16.386 -7.368 28.933 1.00 80.62 90 LEU A N 1
ATOM 736 C CA . LEU A 1 90 ? -15.065 -7.291 29.552 1.00 80.62 90 LEU A CA 1
ATOM 737 C C . LEU A 1 90 ? -14.762 -8.566 30.350 1.00 80.62 90 LEU A C 1
ATOM 739 O O . LEU A 1 90 ? -13.678 -9.119 30.198 1.00 80.62 90 LEU A O 1
ATOM 743 N N . GLU A 1 91 ? -15.728 -9.097 31.103 1.00 83.50 91 GLU A N 1
ATOM 744 C CA . GLU A 1 91 ? -15.597 -10.389 31.794 1.00 83.50 91 GLU A CA 1
ATOM 745 C C . GLU A 1 91 ? -15.366 -11.548 30.811 1.00 83.50 91 GLU A C 1
ATOM 747 O O . GLU A 1 91 ? -14.449 -12.351 31.000 1.00 83.50 91 GLU A O 1
ATOM 752 N N . GLU A 1 92 ? -16.133 -11.610 29.717 1.00 84.81 92 GLU A N 1
ATOM 753 C CA . GLU A 1 92 ? -15.927 -12.600 28.651 1.00 84.81 92 GLU A CA 1
ATOM 754 C C . GLU A 1 92 ? -14.507 -12.529 28.072 1.00 84.81 92 GLU A C 1
ATOM 756 O O . GLU A 1 92 ? -13.889 -13.566 27.841 1.00 84.81 92 GLU A O 1
ATOM 761 N N . ILE A 1 93 ? -13.974 -11.322 27.850 1.00 81.06 93 ILE A N 1
ATOM 762 C CA . ILE A 1 93 ? -12.625 -11.112 27.308 1.00 81.06 93 ILE A CA 1
ATOM 763 C C . ILE A 1 93 ? -11.556 -11.569 28.304 1.00 81.06 93 ILE A C 1
ATOM 765 O O . ILE A 1 93 ? -10.639 -12.287 27.910 1.00 81.06 93 ILE A O 1
ATOM 769 N N . VAL A 1 94 ? -11.691 -11.221 29.586 1.00 83.00 94 VAL A N 1
ATOM 770 C CA . VAL A 1 94 ? -10.750 -11.620 30.648 1.00 83.00 94 VAL A CA 1
ATOM 771 C C . VAL A 1 94 ? -10.677 -13.144 30.788 1.00 83.00 94 VAL A C 1
ATOM 773 O O . VAL A 1 94 ? -9.593 -13.704 30.962 1.00 83.00 94 VAL A O 1
ATOM 776 N N . HIS A 1 95 ? -11.810 -13.835 30.656 1.00 82.50 95 HIS A N 1
ATOM 777 C CA . HIS A 1 95 ? -11.881 -15.292 30.774 1.00 82.50 95 HIS A CA 1
ATOM 778 C C . HIS A 1 95 ? -11.616 -16.051 29.463 1.00 82.50 95 HIS A C 1
ATOM 780 O O . HIS A 1 95 ? -11.547 -17.284 29.470 1.00 82.50 95 HIS A O 1
ATOM 786 N N . ASN A 1 96 ? -11.427 -15.358 28.336 1.00 78.06 96 ASN A N 1
ATOM 787 C CA . ASN A 1 96 ? -11.194 -16.006 27.053 1.00 78.06 96 ASN A CA 1
ATOM 788 C C . ASN A 1 96 ? -9.709 -16.345 26.827 1.00 78.06 96 ASN A C 1
ATOM 790 O O . ASN A 1 96 ? -8.904 -15.500 26.445 1.00 78.06 96 ASN A O 1
ATOM 794 N N . ASN A 1 97 ? -9.364 -17.627 26.972 1.00 73.44 97 ASN A N 1
ATOM 795 C CA . ASN A 1 97 ? -8.005 -18.147 26.768 1.00 73.44 97 ASN A CA 1
ATOM 796 C C . ASN A 1 97 ? -7.505 -18.111 25.310 1.00 73.44 97 ASN A C 1
ATOM 798 O O . ASN A 1 97 ? -6.348 -18.444 25.069 1.00 73.44 97 ASN A O 1
ATOM 802 N N . SER A 1 98 ? -8.348 -17.750 24.334 1.00 75.00 98 SER A N 1
ATOM 803 C CA . SER A 1 98 ? -7.923 -17.583 22.938 1.00 75.00 98 SER A CA 1
ATOM 804 C C . SER A 1 98 ? -7.376 -16.185 22.628 1.00 75.00 98 SER A C 1
ATOM 806 O O . SER A 1 98 ? -6.963 -15.944 21.495 1.00 75.00 98 SER A O 1
ATOM 808 N N . LEU A 1 99 ? -7.441 -15.249 23.579 1.00 74.56 99 LEU A N 1
ATOM 809 C CA . LEU A 1 99 ? -6.932 -13.883 23.439 1.00 74.56 99 LEU A CA 1
ATOM 810 C C . LEU A 1 99 ? -5.539 -13.756 24.061 1.00 74.56 99 LEU A C 1
ATOM 812 O O . LEU A 1 99 ? -5.151 -14.563 24.906 1.00 74.56 99 LEU A O 1
ATOM 816 N N . SER A 1 100 ? -4.776 -12.753 23.620 1.00 77.50 100 SER A N 1
ATOM 817 C CA . SER A 1 100 ? -3.434 -12.512 24.150 1.00 77.50 100 SER A CA 1
ATOM 818 C C . SER A 1 100 ? -3.490 -12.082 25.620 1.00 77.50 100 SER A C 1
ATOM 820 O O . SER A 1 100 ? -4.478 -11.514 26.089 1.00 77.50 100 SER A O 1
ATOM 822 N N . ASP A 1 101 ? -2.411 -12.332 26.359 1.00 81.44 101 ASP A N 1
ATOM 823 C CA . ASP A 1 101 ? -2.296 -11.920 27.764 1.00 81.44 101 ASP A CA 1
ATOM 824 C C . ASP A 1 101 ? -2.428 -10.401 27.933 1.00 81.44 101 ASP A C 1
ATOM 826 O O . ASP A 1 101 ? -3.043 -9.938 28.892 1.00 81.44 101 ASP A O 1
ATOM 830 N N . GLU A 1 102 ? -1.922 -9.631 26.966 1.00 77.50 102 GLU A N 1
ATOM 831 C CA . GLU A 1 102 ? -2.030 -8.168 26.930 1.00 77.50 102 GLU A CA 1
ATOM 832 C C . GLU A 1 102 ? -3.490 -7.710 26.818 1.00 77.50 102 GLU A C 1
ATOM 834 O O . GLU A 1 102 ? -3.931 -6.839 27.568 1.00 77.50 102 GLU A O 1
ATOM 839 N N . ASP A 1 103 ? -4.267 -8.352 25.944 1.00 74.88 103 ASP A N 1
ATOM 840 C CA . ASP A 1 103 ? -5.681 -8.040 25.733 1.00 74.88 103 ASP A CA 1
ATOM 841 C C . ASP A 1 103 ? -6.534 -8.352 26.972 1.00 74.88 103 ASP A C 1
ATOM 843 O O . ASP A 1 103 ? -7.458 -7.610 27.314 1.00 74.88 103 ASP A O 1
ATOM 847 N N . ARG A 1 104 ? -6.208 -9.453 27.661 1.00 79.12 104 ARG A N 1
ATOM 848 C CA . ARG A 1 104 ? -6.872 -9.862 28.905 1.00 79.12 104 ARG A CA 1
ATOM 849 C C . ARG A 1 104 ? -6.526 -8.935 30.063 1.00 79.12 104 ARG A C 1
ATOM 851 O O . ARG A 1 104 ? -7.420 -8.568 30.821 1.00 79.12 104 ARG A O 1
ATOM 858 N N . SER A 1 105 ? -5.259 -8.530 30.176 1.00 81.75 105 SER A N 1
ATOM 859 C CA . SER A 1 105 ? -4.812 -7.562 31.185 1.00 81.75 105 SER A CA 1
ATOM 860 C C . SER A 1 105 ? -5.511 -6.217 30.998 1.00 81.75 105 SER A C 1
ATOM 862 O O . SER A 1 105 ? -6.062 -5.678 31.950 1.00 81.75 105 SER A O 1
ATOM 864 N N . PHE A 1 106 ? -5.574 -5.716 29.762 1.00 78.94 106 PHE A N 1
ATOM 865 C CA . PHE A 1 106 ? -6.223 -4.443 29.455 1.00 78.94 106 PHE A CA 1
ATOM 866 C C . PHE A 1 106 ? -7.726 -4.452 29.778 1.00 78.94 106 PHE A C 1
ATOM 868 O O . PHE A 1 106 ? -8.242 -3.516 30.388 1.00 78.94 106 PHE A O 1
ATOM 875 N N . ALA A 1 107 ? -8.440 -5.527 29.425 1.00 80.12 107 ALA A N 1
ATOM 876 C CA . ALA A 1 107 ? -9.855 -5.664 29.769 1.00 80.12 107 ALA A CA 1
ATOM 877 C C . ALA A 1 107 ? -10.088 -5.759 31.288 1.00 80.12 107 ALA A C 1
ATOM 879 O O . ALA A 1 107 ? -11.055 -5.185 31.791 1.00 80.12 107 ALA A O 1
ATOM 880 N N . ALA A 1 108 ? -9.195 -6.437 32.020 1.00 81.94 108 ALA A N 1
ATOM 881 C CA . ALA A 1 108 ? -9.253 -6.524 33.478 1.00 81.94 108 ALA A CA 1
ATOM 882 C C . ALA A 1 108 ? -9.019 -5.160 34.146 1.00 81.94 108 ALA A C 1
ATOM 884 O O . ALA A 1 108 ? -9.714 -4.824 35.105 1.00 81.94 108 ALA A O 1
ATOM 885 N N . ASP A 1 109 ? -8.090 -4.356 33.626 1.00 84.94 109 ASP A N 1
ATOM 886 C CA . ASP A 1 109 ? -7.817 -3.010 34.136 1.00 84.94 109 ASP A CA 1
ATOM 887 C C . ASP A 1 109 ? -9.038 -2.094 33.974 1.00 84.94 109 ASP A C 1
ATOM 889 O O . ASP A 1 109 ? -9.459 -1.451 34.938 1.00 84.94 109 ASP A O 1
ATOM 893 N N . ILE A 1 110 ? -9.680 -2.112 32.800 1.00 80.94 110 ILE A N 1
ATOM 894 C CA . ILE A 1 110 ? -10.904 -1.335 32.541 1.00 80.94 110 ILE A CA 1
ATOM 895 C C . ILE A 1 110 ? -12.065 -1.809 33.428 1.00 80.94 110 ILE A C 1
ATOM 897 O O . ILE A 1 110 ? -12.801 -0.983 33.973 1.00 80.94 110 ILE A O 1
ATOM 901 N N . LEU A 1 111 ? -12.238 -3.125 33.597 1.00 83.00 111 LEU A N 1
ATOM 902 C CA . LEU A 1 111 ? -13.275 -3.690 34.466 1.00 83.00 111 LEU A CA 1
ATOM 903 C C . LEU A 1 111 ? -13.086 -3.236 35.924 1.00 83.00 111 LEU A C 1
ATOM 905 O O . LEU A 1 111 ? -14.036 -2.787 36.566 1.00 83.00 111 LEU A O 1
ATOM 909 N N . ASN A 1 112 ? -11.847 -3.288 36.419 1.00 82.50 112 ASN A N 1
ATOM 910 C CA . ASN A 1 112 ? -11.489 -2.857 37.769 1.00 82.50 112 ASN A CA 1
ATOM 911 C C . ASN A 1 112 ? -11.687 -1.352 37.984 1.00 82.50 112 ASN A C 1
ATOM 913 O O . ASN A 1 112 ? -12.066 -0.932 39.078 1.00 82.50 112 ASN A O 1
ATOM 917 N N . GLU A 1 113 ? -11.417 -0.530 36.971 1.00 81.19 113 GLU A N 1
ATOM 918 C CA . GLU A 1 113 ? -11.633 0.917 37.042 1.00 81.19 113 GLU A CA 1
ATOM 919 C C . GLU A 1 113 ? -13.131 1.265 37.063 1.00 81.19 113 GLU A C 1
ATOM 921 O O . GLU A 1 113 ? -13.546 2.167 37.792 1.00 81.19 113 GLU A O 1
ATOM 926 N N . LYS A 1 114 ? -13.962 0.508 36.332 1.00 77.44 114 LYS A N 1
ATOM 927 C CA . LYS A 1 114 ? -15.422 0.684 36.311 1.00 77.44 114 LYS A CA 1
ATOM 928 C C . LYS A 1 114 ? -16.133 0.205 37.576 1.00 77.44 114 LYS A C 1
ATOM 930 O O . LYS A 1 114 ? -17.126 0.811 37.934 1.00 77.44 114 LYS A O 1
ATOM 935 N N . GLN A 1 115 ? -15.637 -0.823 38.268 1.00 73.06 115 GLN A N 1
ATOM 936 C CA . GLN A 1 115 ? -16.240 -1.315 39.522 1.00 73.06 115 GLN A CA 1
ATOM 937 C C . GLN A 1 115 ? -15.913 -0.458 40.761 1.00 73.06 115 GLN A C 1
ATOM 939 O O . GLN A 1 115 ? -16.528 -0.637 41.812 1.00 73.06 115 GLN A O 1
ATOM 944 N N . LYS A 1 116 ? -14.915 0.431 40.672 1.00 70.69 116 LYS A N 1
ATOM 945 C CA . LYS A 1 116 ? -14.499 1.316 41.775 1.00 70.69 116 LYS A CA 1
ATOM 946 C C . LYS A 1 116 ? -15.217 2.671 41.792 1.00 70.69 116 LYS A C 1
ATOM 948 O O . LYS A 1 116 ? -15.109 3.367 42.801 1.00 70.69 116 LYS A O 1
ATOM 953 N N . ASN A 1 117 ? -15.893 3.035 40.702 1.00 53.97 117 ASN A N 1
ATOM 954 C CA . ASN A 1 117 ? -16.714 4.244 40.561 1.00 53.97 117 ASN A CA 1
ATOM 955 C C . ASN A 1 117 ? -18.200 3.888 40.604 1.00 53.97 117 ASN A C 1
ATOM 957 O O . ASN A 1 117 ? -18.981 4.771 41.019 1.00 53.97 117 ASN A O 1
#

Secondary structure (DSSP, 8-state):
-HHHHT--HHHHHHHHHHHHHHHHHHHHHS---HHHHHHHHHHHHHHHHHHHHHHHHHHHHHHHHHHHHHHHHHHHHHHTS-HHHHHHHHHHHHH-TTS-HHHHHHHHHHHHHHHT-

Foldseek 3Di:
DVVVVPQDPVRVVVVLVVVLVVLVVVLVPDPDPPVVNVVSVVVSVVSVVVVVVVVVVVVVVVVVVVVVVVVVVVVVVLVPDDPVVNLVVLVVQLPDPVDDPVSNVVSVVVNVVVVVD

pLDDT: mean 71.66, std 10.59, range [45.0, 84.94]

Radius of gyration: 26.93 Å; chains: 1; bounding box: 53×37×74 Å

Sequence (117 aa):
MDFLNNLSPKGIIVLGLTSLLILIGHLMFIHIDSLDWVLRFFLLVITVLSLIRGIAMQRRAKLDHEVKTMIFYRDFKLFNLPENQLLTRLEEIVHNNSLSDEDRSFAADILNEKQKN